Protein AF-R0L5C4-F1 (afdb_monomer)

Foldseek 3Di:
DQPPQQWDWAAAQQCQPQRQCPDSDHHPDTDTNVVCVVQQKGFDDWDDDPHHIDTDIDHD

Solvent-accessible surface area (backbone atoms only — not comparable to full-atom values): 3556 Å² total; per-residue (Å²): 93,64,53,102,81,19,49,46,40,36,60,44,84,7,79,75,30,44,50,57,71,88,49,48,67,62,32,99,50,79,40,70,33,59,66,38,63,76,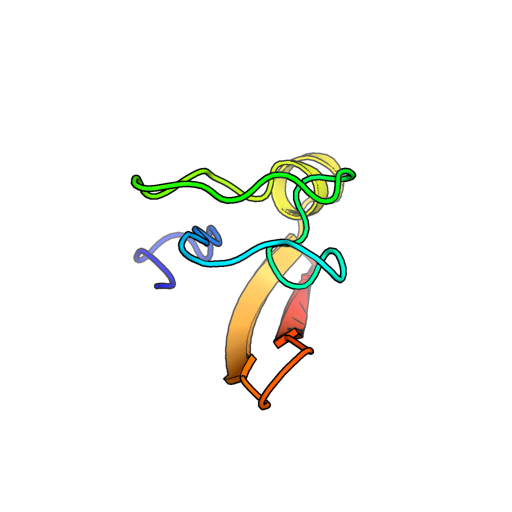70,44,37,28,45,77,48,78,50,77,59,100,68,43,57,48,71,46,67,42,83,114

Radius 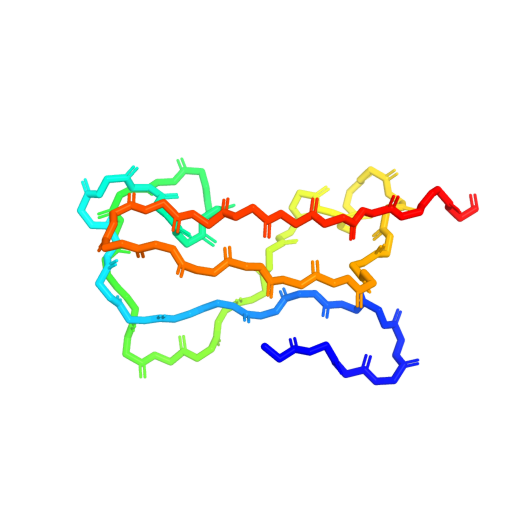of gyration: 10.9 Å; Cα contacts (8 Å, |Δi|>4): 114; chains: 1; bounding box: 25×18×26 Å

Secondary structure (DSSP, 8-state):
---TT---EEEE--TTSTT-SSS---EEEEEE-HHHHHTTEEEEEEEE-SS-EEEEEEE-

Mean predicted aligned error: 3.48 Å

InterPro domains:
  IPR000408 Regulator of chromosome condensation, RCC1 [PF00415] (5-54)
  IPR000408 Regulator of chromosome condensation, RCC1 [PS50012] (6-59)
  IPR009091 Regulator of chromosome condensation 1/beta-lactamase-inhibitor protein II [G3DSA:2.130.10.30] (1-60)
  IPR009091 Regulator of chromosome condensation 1/beta-lactamase-inhibitor protein II [SSF50985] (5-55)
  IPR052830 RCC1 domain-containing protein [PTHR46849] (3-59)

Structure (mmCIF, N/CA/C/O backbone):
data_AF-R0L5C4-F1
#
_entry.id   AF-R0L5C4-F1
#
loop_
_atom_site.group_PDB
_atom_site.id
_atom_site.type_symbol
_atom_site.label_atom_id
_atom_site.label_alt_id
_atom_site.label_comp_id
_atom_site.label_asym_id
_atom_site.label_entity_id
_atom_site.label_seq_id
_atom_site.pdbx_PDB_ins_code
_atom_site.Cartn_x
_atom_site.Cartn_y
_atom_site.Cartn_z
_atom_site.occupancy
_atom_site.B_iso_or_equiv
_atom_site.auth_seq_id
_atom_site.auth_comp_id
_atom_site.auth_asym_id
_atom_site.auth_atom_id
_atom_site.pdbx_PDB_model_num
ATOM 1 N N . LEU A 1 1 ? -2.862 -6.002 1.821 1.00 54.88 1 LEU A N 1
ATOM 2 C CA . LEU A 1 1 ? -3.940 -6.750 2.520 1.00 54.88 1 LEU A CA 1
ATOM 3 C C . LEU A 1 1 ? -4.456 -5.857 3.630 1.00 54.88 1 LEU A C 1
ATOM 5 O O . LEU A 1 1 ? -3.629 -5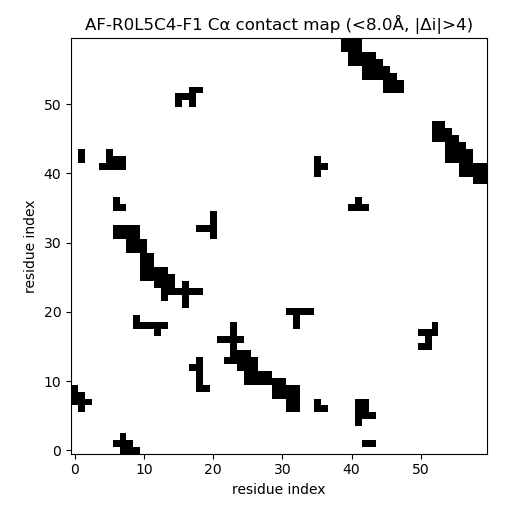.186 4.237 1.00 54.88 1 LEU A O 1
ATOM 9 N N . VAL A 1 2 ? -5.766 -5.842 3.856 1.00 55.72 2 VAL A N 1
ATOM 10 C CA . VAL A 1 2 ? -6.385 -5.188 5.013 1.00 55.72 2 VAL A CA 1
ATOM 11 C C . VAL A 1 2 ? -6.774 -6.311 5.986 1.00 55.72 2 VAL A C 1
ATOM 13 O O . VAL A 1 2 ? -7.694 -7.064 5.661 1.00 55.72 2 VAL A O 1
ATOM 16 N N . PRO A 1 3 ? -6.054 -6.547 7.100 1.00 56.91 3 PRO A N 1
ATOM 17 C CA . PRO A 1 3 ? -6.521 -7.436 8.159 1.00 56.91 3 PRO A CA 1
ATOM 18 C C . PRO A 1 3 ? -7.770 -6.825 8.826 1.00 56.91 3 PRO A C 1
ATOM 20 O O . PRO A 1 3 ? -8.090 -5.659 8.600 1.00 56.91 3 PRO A O 1
ATOM 23 N N . GLY A 1 4 ? -8.544 -7.619 9.575 1.00 64.94 4 GLY A N 1
ATOM 24 C CA . GLY A 1 4 ? -9.910 -7.269 10.024 1.00 64.94 4 GLY A CA 1
ATOM 25 C C . GLY A 1 4 ? -10.053 -5.989 10.871 1.00 64.94 4 GLY A C 1
ATOM 26 O O . GLY A 1 4 ? -11.160 -5.521 11.130 1.00 64.94 4 GLY A O 1
ATOM 27 N N . ASP A 1 5 ? -8.940 -5.398 11.271 1.00 74.38 5 ASP A N 1
ATOM 28 C CA . ASP A 1 5 ? -8.755 -4.154 12.001 1.00 74.38 5 ASP A CA 1
ATOM 29 C C . ASP A 1 5 ? -8.436 -2.943 11.103 1.00 74.38 5 ASP A C 1
ATOM 31 O O . ASP A 1 5 ? -8.380 -1.828 11.610 1.00 74.38 5 ASP A O 1
ATOM 35 N N . GLY A 1 6 ? -8.402 -3.070 9.775 1.00 87.56 6 GLY A N 1
ATOM 36 C CA . GLY A 1 6 ? -8.192 -1.919 8.883 1.00 87.56 6 GLY A CA 1
ATOM 37 C C . GLY A 1 6 ? -6.726 -1.490 8.777 1.00 87.56 6 GLY A C 1
ATOM 38 O O . GLY A 1 6 ? -6.433 -0.435 8.216 1.00 87.56 6 GLY A O 1
ATOM 39 N N . GLU A 1 7 ? -5.796 -2.283 9.314 1.00 92.94 7 GLU A N 1
ATOM 40 C CA . GLU A 1 7 ? -4.366 -2.031 9.164 1.00 92.94 7 GLU A CA 1
ATOM 41 C C . GLU A 1 7 ? -3.929 -2.252 7.707 1.00 92.94 7 GLU A C 1
ATOM 43 O O . GLU A 1 7 ? -4.446 -3.115 6.999 1.00 92.94 7 GLU A O 1
ATOM 48 N N . LEU A 1 8 ? -2.948 -1.486 7.229 1.00 95.38 8 LEU A N 1
ATOM 49 C CA . LEU A 1 8 ? 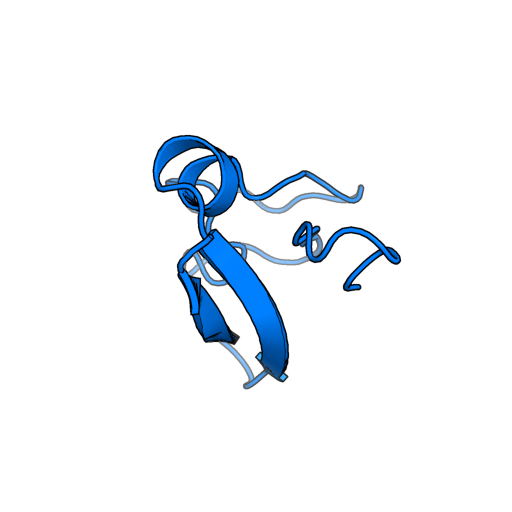-2.406 -1.669 5.885 1.00 95.38 8 LEU A CA 1
ATOM 50 C C . LEU A 1 8 ? -1.001 -2.251 5.949 1.00 95.38 8 LEU A C 1
ATOM 52 O O . LEU A 1 8 ? -0.095 -1.670 6.546 1.00 95.38 8 LEU A O 1
ATOM 56 N N . TYR A 1 9 ? -0.814 -3.365 5.247 1.00 96.50 9 TYR A N 1
ATOM 57 C CA . TYR A 1 9 ? 0.494 -3.962 5.012 1.00 96.50 9 TYR A CA 1
ATOM 58 C C . TYR A 1 9 ? 0.824 -3.952 3.523 1.00 96.50 9 TYR A C 1
ATOM 60 O O . TYR A 1 9 ? 0.017 -4.402 2.696 1.00 96.50 9 TYR A O 1
ATOM 68 N N . THR A 1 10 ? 2.032 -3.494 3.197 1.00 97.06 10 THR A N 1
ATOM 69 C CA . THR A 1 10 ? 2.564 -3.410 1.831 1.00 97.06 10 THR A CA 1
ATOM 70 C C . THR A 1 10 ? 3.945 -4.063 1.748 1.00 97.06 10 THR A C 1
ATOM 72 O O . THR A 1 10 ? 4.704 -4.109 2.720 1.00 97.06 10 THR A O 1
ATOM 75 N N . TRP A 1 11 ? 4.258 -4.620 0.581 1.00 97.69 11 TRP A N 1
ATOM 76 C CA . TRP A 1 11 ? 5.538 -5.250 0.257 1.00 97.69 11 TRP A CA 1
ATOM 77 C C . TRP A 1 11 ? 5.727 -5.281 -1.261 1.00 97.69 11 TRP A C 1
ATOM 79 O O . TRP A 1 11 ? 4.808 -4.972 -2.020 1.00 97.69 11 TRP A O 1
ATOM 89 N N . GLY A 1 12 ? 6.914 -5.673 -1.706 1.00 96.75 12 GLY A N 1
ATOM 90 C CA . GLY A 1 12 ? 7.306 -5.748 -3.104 1.00 96.75 12 GLY A CA 1
ATOM 91 C C . GLY A 1 12 ? 8.294 -4.651 -3.485 1.00 96.75 12 GLY A C 1
ATOM 92 O O . GLY A 1 12 ? 9.165 -4.261 -2.706 1.00 96.75 12 GLY A O 1
ATOM 93 N N . TRP A 1 13 ? 8.181 -4.174 -4.721 1.00 97.00 13 TRP A N 1
ATOM 94 C CA . TRP A 1 13 ? 9.114 -3.211 -5.294 1.00 97.00 13 TRP A CA 1
ATOM 95 C C . TRP A 1 13 ? 8.755 -1.773 -4.903 1.00 97.00 13 TRP A C 1
ATOM 97 O O . TRP A 1 13 ? 7.663 -1.305 -5.212 1.00 97.00 13 TRP A O 1
ATOM 107 N N . GLY A 1 14 ? 9.682 -1.076 -4.240 1.00 96.88 14 GLY A N 1
ATOM 108 C CA . GLY A 1 14 ? 9.435 0.230 -3.613 1.00 96.88 14 GLY A CA 1
ATOM 109 C C . GLY A 1 14 ? 10.114 1.429 -4.272 1.00 96.88 14 GLY A C 1
ATOM 110 O O . GLY A 1 14 ? 10.134 2.500 -3.677 1.00 96.88 14 GLY A O 1
ATOM 111 N N . LYS A 1 15 ? 10.678 1.288 -5.481 1.00 97.56 15 LYS A N 1
ATOM 112 C CA . LYS A 1 15 ? 11.539 2.316 -6.110 1.00 97.56 15 LYS A CA 1
ATOM 113 C C . LYS A 1 15 ? 10.923 3.721 -6.162 1.00 97.56 15 LYS A C 1
ATOM 115 O O . LYS A 1 15 ? 11.670 4.699 -6.129 1.00 97.56 15 LYS A O 1
ATOM 120 N N . TYR A 1 16 ? 9.600 3.826 -6.258 1.00 97.19 16 TYR A N 1
ATOM 121 C CA . TYR A 1 16 ? 8.877 5.097 -6.350 1.00 97.19 16 TYR A CA 1
ATOM 122 C C . TYR A 1 16 ? 8.101 5.444 -5.072 1.00 97.19 16 TYR A C 1
ATOM 124 O O . TYR A 1 16 ? 7.267 6.341 -5.089 1.00 97.19 16 TYR A O 1
ATOM 132 N N . GLY A 1 17 ? 8.354 4.739 -3.967 1.00 97.56 17 GLY A N 1
ATOM 133 C CA . GLY A 1 17 ? 7.677 4.967 -2.690 1.00 97.56 17 GLY A CA 1
ATOM 134 C C . GLY A 1 17 ? 6.256 4.401 -2.626 1.00 97.56 17 GLY A C 1
ATOM 135 O O . GLY A 1 17 ? 5.545 4.652 -1.657 1.00 97.56 17 GLY A O 1
ATOM 136 N N . GLN A 1 18 ? 5.832 3.589 -3.604 1.00 97.56 18 GLN A N 1
ATOM 137 C CA . GLN A 1 18 ? 4.466 3.047 -3.680 1.00 97.56 18 GLN A CA 1
ATOM 138 C C . GLN A 1 18 ? 4.085 2.117 -2.514 1.00 97.56 18 GLN A C 1
ATOM 140 O O . GLN A 1 18 ? 2.926 1.729 -2.389 1.00 97.56 18 GLN A O 1
ATOM 145 N N . LEU A 1 19 ? 5.049 1.742 -1.668 1.00 97.44 19 LEU A N 1
ATOM 146 C CA . LEU A 1 19 ? 4.788 0.962 -0.461 1.00 97.44 19 LEU A CA 1
ATOM 147 C C . LEU A 1 19 ? 4.318 1.835 0.715 1.00 97.44 19 LEU A C 1
ATOM 149 O O . LEU A 1 19 ? 3.717 1.303 1.641 1.00 97.44 19 LEU A O 1
ATOM 153 N N . GLY A 1 20 ? 4.554 3.151 0.687 1.00 97.12 20 GLY A N 1
ATOM 154 C C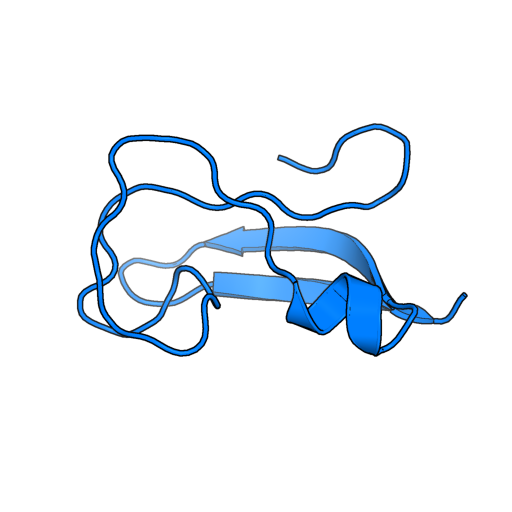A . GLY A 1 20 ? 4.053 4.075 1.711 1.00 97.12 20 GLY A CA 1
ATOM 155 C C . GLY A 1 20 ? 4.832 4.078 3.031 1.00 97.12 20 GLY A C 1
ATOM 156 O O . GLY A 1 20 ? 4.329 4.584 4.027 1.00 97.12 20 GLY A O 1
ATOM 157 N N . HIS A 1 21 ? 6.061 3.549 3.059 1.00 97.44 21 HIS A N 1
ATOM 158 C CA . HIS A 1 21 ? 6.875 3.441 4.286 1.00 97.44 21 HIS A CA 1
ATOM 159 C C . HIS A 1 21 ? 7.709 4.687 4.621 1.00 97.44 21 HIS A C 1
ATOM 161 O O . HIS A 1 21 ? 8.556 4.635 5.509 1.00 97.44 21 HIS A O 1
ATOM 167 N N . GLY A 1 22 ? 7.495 5.796 3.904 1.00 97.00 22 GLY A N 1
ATOM 168 C CA . GLY A 1 22 ? 8.314 7.010 4.021 1.00 97.00 22 GLY A CA 1
ATOM 169 C C . GLY A 1 22 ? 9.700 6.894 3.372 1.00 97.00 22 GLY A C 1
ATOM 170 O O . GLY A 1 22 ? 10.544 7.765 3.5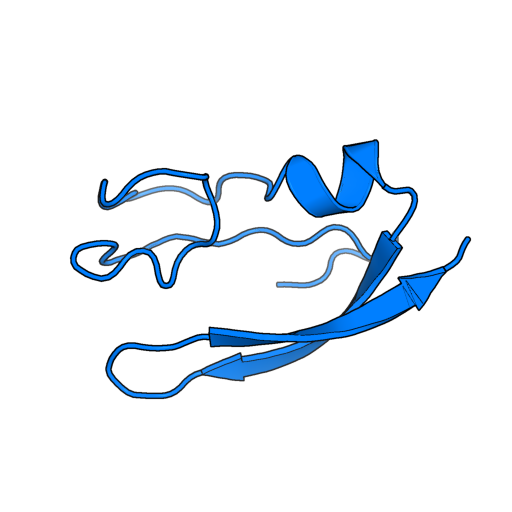63 1.00 97.00 22 GLY A O 1
ATOM 171 N N . ASP A 1 23 ? 9.938 5.826 2.608 1.00 97.06 23 ASP A N 1
ATOM 172 C CA . ASP A 1 23 ? 11.187 5.547 1.905 1.00 97.06 23 ASP A CA 1
ATOM 173 C C . ASP A 1 23 ? 10.921 4.863 0.543 1.00 97.06 23 ASP A C 1
ATOM 175 O O . ASP A 1 23 ? 9.779 4.537 0.204 1.00 97.06 23 ASP A O 1
ATOM 179 N N . ASN A 1 24 ? 11.983 4.654 -0.247 1.00 97.94 24 ASN A N 1
ATOM 180 C CA . ASN A 1 24 ? 11.923 4.022 -1.576 1.00 97.94 24 ASN A CA 1
ATOM 181 C C . ASN A 1 24 ? 12.486 2.584 -1.576 1.00 97.94 24 ASN A C 1
ATOM 183 O O . ASN A 1 24 ? 12.929 2.062 -2.608 1.00 97.94 24 ASN A O 1
ATOM 187 N N . THR A 1 25 ? 12.537 1.945 -0.410 1.00 97.94 25 THR A N 1
ATOM 188 C CA . THR A 1 25 ? 13.140 0.624 -0.229 1.00 97.94 25 THR A CA 1
ATOM 189 C C . THR A 1 25 ? 12.158 -0.458 -0.661 1.00 97.94 25 THR A C 1
ATOM 191 O O . THR A 1 25 ? 10.967 -0.405 -0.366 1.00 97.94 25 THR A O 1
ATOM 194 N N . SER A 1 26 ? 12.654 -1.467 -1.378 1.00 98.00 26 SER A N 1
ATOM 195 C CA . SER A 1 26 ? 11.853 -2.660 -1.673 1.00 98.00 26 SER A CA 1
ATOM 196 C C . SER A 1 26 ? 11.803 -3.570 -0.448 1.00 98.00 26 SER A C 1
ATOM 198 O O . SER A 1 26 ? 12.786 -3.671 0.280 1.00 98.00 26 SER A O 1
ATOM 200 N N . SER A 1 27 ? 10.684 -4.257 -0.242 1.00 97.81 27 SER A N 1
ATOM 201 C CA . SER A 1 27 ? 10.513 -5.199 0.865 1.00 97.81 27 SER A CA 1
ATOM 202 C C . SER A 1 27 ? 10.093 -6.558 0.329 1.00 97.81 27 SER A C 1
ATOM 204 O O . SER A 1 27 ? 9.133 -6.659 -0.429 1.00 97.81 27 SER A O 1
ATOM 206 N N . ASP A 1 28 ? 10.777 -7.619 0.734 1.00 97.69 28 ASP A N 1
ATOM 207 C CA . ASP A 1 28 ? 10.403 -9.002 0.423 1.00 97.69 28 ASP A CA 1
ATOM 208 C C . ASP A 1 28 ? 9.342 -9.559 1.388 1.00 97.69 28 ASP A C 1
ATOM 210 O O . ASP A 1 28 ? 8.794 -10.638 1.161 1.00 97.69 28 ASP A O 1
ATOM 214 N N . ARG A 1 29 ? 9.022 -8.813 2.453 1.00 97.00 29 ARG A N 1
ATOM 215 C CA . ARG A 1 29 ? 8.044 -9.190 3.477 1.00 97.00 29 ARG A CA 1
ATOM 216 C C . ARG A 1 29 ? 7.008 -8.090 3.720 1.00 97.00 29 ARG A C 1
ATOM 218 O O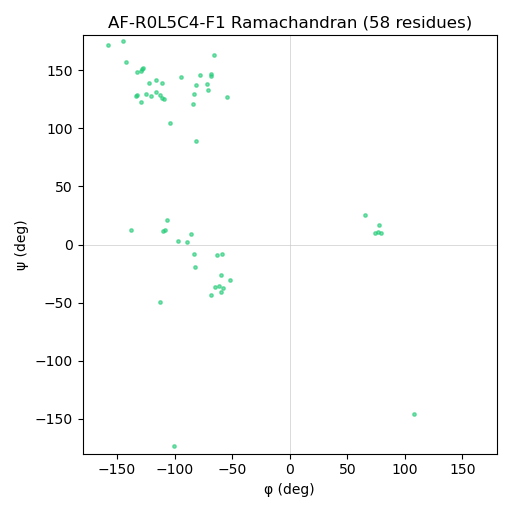 . ARG A 1 29 ? 7.337 -6.910 3.569 1.00 97.00 29 ARG A O 1
ATOM 225 N N . PRO A 1 30 ? 5.775 -8.448 4.128 1.00 97.44 30 PRO A N 1
ATOM 226 C CA . PRO A 1 30 ? 4.779 -7.477 4.569 1.00 97.44 30 PRO A CA 1
ATOM 227 C C . PRO A 1 30 ? 5.331 -6.585 5.682 1.00 97.44 30 PRO A C 1
ATOM 229 O O . PRO A 1 30 ? 5.805 -7.080 6.704 1.00 97.44 30 PRO A O 1
ATOM 232 N N . ARG A 1 31 ? 5.243 -5.271 5.488 1.00 96.19 31 ARG A N 1
ATOM 233 C CA . ARG A 1 31 ? 5.546 -4.258 6.501 1.00 96.19 31 ARG A CA 1
ATOM 234 C C . ARG A 1 31 ? 4.310 -3.392 6.695 1.00 96.19 31 ARG A C 1
ATOM 236 O O . ARG A 1 31 ? 3.626 -3.071 5.721 1.00 96.19 31 ARG A O 1
ATOM 243 N N . ARG A 1 32 ? 4.010 -3.051 7.946 1.00 96.00 32 ARG A N 1
ATOM 244 C CA . ARG A 1 32 ? 2.875 -2.194 8.286 1.00 96.00 32 ARG A CA 1
ATOM 245 C C . ARG A 1 32 ? 3.160 -0.753 7.867 1.00 96.00 32 ARG A C 1
ATOM 247 O O . ARG A 1 32 ? 4.272 -0.262 8.052 1.00 96.00 32 ARG A O 1
ATOM 254 N N . VAL A 1 33 ? 2.158 -0.088 7.305 1.00 96.88 33 VAL A N 1
ATOM 255 C CA . VAL A 1 33 ? 2.207 1.339 6.970 1.00 96.88 33 VAL A CA 1
ATOM 256 C C . VAL A 1 33 ? 1.906 2.138 8.238 1.00 96.88 33 VAL A C 1
ATOM 258 O O . VAL A 1 33 ? 0.755 2.445 8.539 1.00 96.88 33 VAL A O 1
ATOM 261 N N . GLU A 1 34 ? 2.954 2.453 9.002 1.00 96.69 34 GLU A N 1
ATOM 262 C CA . GLU A 1 34 ? 2.842 3.085 10.329 1.00 96.69 34 GLU A CA 1
ATOM 263 C C . GLU A 1 34 ? 2.147 4.452 10.311 1.00 96.69 34 GLU A C 1
ATOM 265 O O . GLU A 1 34 ? 1.527 4.835 11.298 1.00 96.69 34 GLU A O 1
ATOM 270 N N . HIS A 1 35 ? 2.201 5.173 9.186 1.00 95.94 35 HIS A N 1
ATOM 271 C CA . HIS A 1 35 ? 1.557 6.479 9.071 1.00 95.94 35 HIS A CA 1
ATOM 272 C C . HIS A 1 35 ? 0.041 6.405 9.309 1.00 95.94 35 HIS A C 1
ATOM 274 O O . HIS A 1 35 ? -0.492 7.237 10.029 1.00 95.94 35 HIS A O 1
ATOM 280 N N . LEU A 1 36 ? -0.648 5.376 8.796 1.00 94.81 36 LEU A N 1
ATOM 281 C CA . LEU A 1 36 ? -2.092 5.242 9.023 1.00 94.81 36 LEU A CA 1
ATOM 282 C C . LEU A 1 36 ? -2.416 5.009 10.503 1.00 94.81 36 LEU A C 1
ATOM 284 O O . LEU A 1 36 ? -3.381 5.562 11.011 1.00 94.81 36 LEU A O 1
ATOM 288 N N . VAL A 1 37 ? -1.578 4.249 11.211 1.00 93.50 37 VAL A N 1
ATOM 289 C CA . VAL A 1 37 ? -1.753 3.994 12.648 1.00 93.50 37 VAL A CA 1
ATOM 290 C C . VAL A 1 37 ? -1.522 5.268 13.459 1.00 93.50 37 VAL A C 1
ATOM 292 O O . VAL A 1 37 ? -2.303 5.567 14.359 1.00 93.50 37 VAL A O 1
ATOM 295 N N . ALA A 1 38 ? -0.476 6.030 13.128 1.00 95.25 38 ALA A N 1
ATOM 296 C CA . ALA A 1 38 ? -0.148 7.285 13.801 1.00 95.25 38 ALA A CA 1
ATOM 297 C C . ALA A 1 38 ? -1.261 8.339 13.662 1.00 95.25 38 ALA A C 1
ATOM 299 O O . ALA A 1 38 ? -1.523 9.068 14.614 1.00 95.25 38 ALA A O 1
ATOM 300 N N . GLU A 1 39 ? -1.936 8.370 12.511 1.00 95.62 39 GLU A N 1
ATOM 301 C CA . GLU A 1 39 ? -3.044 9.291 12.226 1.00 95.62 39 GLU A CA 1
ATOM 302 C C . GLU A 1 39 ? -4.421 8.737 12.637 1.00 95.62 39 GLU A C 1
ATOM 304 O O . GLU A 1 39 ? -5.441 9.373 12.392 1.00 95.62 39 GLU A O 1
ATOM 309 N N . GLY A 1 40 ? -4.493 7.539 13.230 1.00 93.75 40 GLY A N 1
ATOM 310 C CA . GLY A 1 40 ? -5.775 6.924 13.586 1.00 93.75 40 GLY A CA 1
ATOM 311 C C . GLY A 1 40 ? -6.646 6.568 12.374 1.00 93.75 40 GLY A C 1
ATOM 312 O O . GLY A 1 40 ? -7.860 6.453 12.498 1.00 93.75 40 GLY A O 1
ATOM 313 N N . LEU A 1 41 ? -6.058 6.336 11.203 1.00 95.19 41 LEU A N 1
ATOM 314 C CA . LEU A 1 41 ? -6.761 6.008 9.964 1.00 95.19 41 LEU A CA 1
ATOM 315 C C . LEU A 1 41 ? -6.853 4.492 9.739 1.00 95.19 41 LEU A C 1
ATOM 317 O O . LEU A 1 41 ? -5.907 3.747 10.000 1.00 95.19 41 LEU A O 1
ATOM 321 N N . ARG A 1 42 ? -7.974 4.029 9.179 1.00 94.00 42 ARG A N 1
ATOM 322 C CA . ARG A 1 42 ? -8.189 2.630 8.767 1.00 94.00 42 ARG A CA 1
ATOM 323 C C . ARG A 1 42 ? -8.297 2.529 7.256 1.00 94.00 42 ARG A C 1
ATOM 325 O O . ARG A 1 42 ? -9.106 3.225 6.649 1.00 94.00 42 ARG A O 1
ATOM 332 N N . ALA A 1 43 ? -7.517 1.641 6.650 1.00 94.81 43 ALA A N 1
ATOM 333 C CA . ALA A 1 43 ? -7.616 1.338 5.229 1.00 94.81 43 ALA A CA 1
ATOM 334 C C . ALA A 1 43 ? -8.901 0.551 4.930 1.00 94.81 43 ALA A C 1
ATOM 336 O O . ALA A 1 43 ? -9.206 -0.433 5.603 1.00 94.81 43 ALA A O 1
ATOM 337 N N . GLN A 1 44 ? -9.633 0.973 3.899 1.00 92.94 44 GLN A N 1
ATOM 338 C CA . GLN A 1 44 ? -10.880 0.343 3.457 1.00 92.94 44 GLN A CA 1
ATOM 339 C C . GLN A 1 44 ? -10.719 -0.318 2.087 1.00 92.94 44 GLN A C 1
ATOM 341 O O . GLN A 1 44 ? -11.045 -1.490 1.912 1.00 92.94 44 GLN A O 1
ATOM 346 N N . GLU A 1 45 ? -10.167 0.422 1.127 1.00 93.38 45 GLU A N 1
ATOM 347 C CA . GLU A 1 45 ? -9.949 -0.044 -0.241 1.00 93.38 45 GLU A CA 1
ATOM 348 C C . GLU A 1 45 ? -8.534 0.299 -0.695 1.00 93.38 45 GLU A C 1
ATOM 350 O O . GLU A 1 45 ? -7.957 1.309 -0.285 1.00 93.38 45 GLU A O 1
ATOM 355 N N . VAL A 1 46 ? -7.972 -0.548 -1.558 1.00 95.00 46 VAL A N 1
ATOM 356 C CA . VAL A 1 46 ? -6.624 -0.374 -2.103 1.00 95.00 46 VAL A CA 1
ATOM 357 C C . VAL A 1 46 ? -6.666 -0.592 -3.608 1.00 95.00 46 VAL A C 1
ATOM 359 O O . VAL A 1 46 ? -7.137 -1.629 -4.075 1.00 95.00 46 VAL A O 1
ATOM 362 N N . VAL A 1 47 ? -6.128 0.364 -4.361 1.00 96.50 47 VAL A N 1
ATOM 363 C CA . VAL A 1 47 ? -5.943 0.265 -5.812 1.00 96.50 47 VAL A CA 1
ATOM 364 C C . VAL A 1 47 ? -4.460 0.405 -6.128 1.00 96.50 47 VAL A C 1
ATOM 366 O O . VAL A 1 47 ? -3.815 1.367 -5.712 1.00 96.50 47 VAL A O 1
ATOM 369 N N . CYS A 1 48 ? -3.924 -0.547 -6.890 1.00 95.44 48 CYS A N 1
ATOM 370 C CA . CYS A 1 48 ? -2.519 -0.568 -7.286 1.00 95.44 48 CYS A CA 1
ATOM 371 C C . CYS A 1 48 ? -2.394 -0.298 -8.786 1.00 95.44 48 CYS A C 1
ATOM 373 O O . CYS A 1 48 ? -2.992 -1.008 -9.595 1.00 95.44 48 CYS A O 1
ATOM 375 N N . GLY A 1 49 ? -1.588 0.692 -9.160 1.00 94.38 49 GLY A N 1
ATOM 376 C CA . GLY A 1 49 ? -1.106 0.852 -10.529 1.00 94.38 49 GLY A CA 1
ATOM 377 C C . GLY A 1 49 ? 0.330 0.339 -10.681 1.00 94.38 49 GLY A C 1
ATOM 378 O O . GLY A 1 49 ? 0.899 -0.225 -9.745 1.00 94.38 49 GLY A O 1
ATOM 379 N N . PRO A 1 50 ? 0.959 0.542 -11.852 1.00 92.00 50 PRO A N 1
ATOM 380 C CA . PRO A 1 50 ? 2.311 0.045 -12.111 1.00 92.00 50 PRO A CA 1
ATOM 381 C C . PRO A 1 50 ? 3.354 0.562 -11.110 1.00 92.00 50 PRO A C 1
ATOM 383 O O . PRO A 1 50 ? 4.257 -0.176 -10.719 1.00 92.00 50 PRO A O 1
ATOM 386 N N . TRP A 1 51 ? 3.223 1.826 -10.690 1.00 94.38 51 TRP A N 1
ATOM 387 C CA . TRP A 1 51 ? 4.213 2.542 -9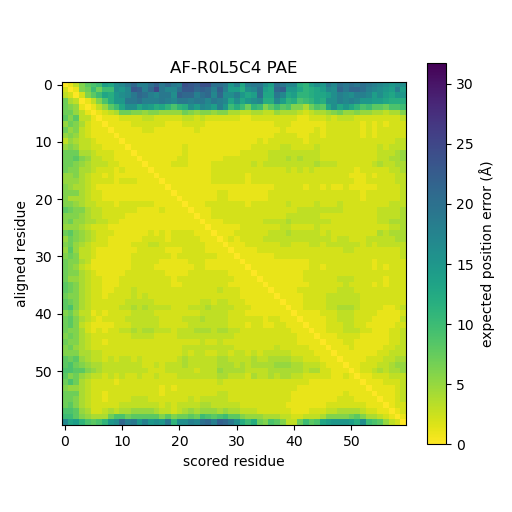.872 1.00 94.38 51 TRP A CA 1
ATOM 388 C C . TRP A 1 51 ? 3.592 3.382 -8.753 1.00 94.38 51 TRP A C 1
ATOM 390 O O . TRP A 1 51 ? 4.270 4.222 -8.168 1.00 94.38 51 TRP A O 1
ATOM 400 N N . ASN A 1 52 ? 2.308 3.185 -8.466 1.00 94.69 52 ASN A N 1
ATOM 401 C CA . ASN A 1 52 ? 1.574 3.927 -7.451 1.00 94.69 52 ASN A CA 1
ATOM 402 C C . ASN A 1 52 ? 0.583 3.020 -6.714 1.00 94.69 52 ASN A C 1
ATOM 404 O O . ASN A 1 52 ? 0.153 1.985 -7.226 1.00 94.69 52 ASN A O 1
ATOM 408 N N . THR A 1 53 ? 0.228 3.447 -5.508 1.00 96.50 53 THR A N 1
ATOM 409 C CA . THR A 1 53 ? -0.783 2.810 -4.666 1.00 96.50 53 THR A CA 1
ATOM 410 C C . THR A 1 53 ? -1.697 3.907 -4.147 1.00 96.50 53 THR A C 1
ATOM 412 O O . THR A 1 53 ? -1.214 4.902 -3.607 1.00 96.50 53 THR A O 1
ATOM 415 N N . TYR A 1 54 ? -3.002 3.726 -4.306 1.00 96.56 54 TYR A N 1
ATOM 416 C CA . TYR A 1 54 ? -4.026 4.582 -3.719 1.00 96.56 54 TYR A CA 1
ATOM 417 C C . TYR A 1 54 ? -4.756 3.800 -2.638 1.00 96.56 54 TYR A C 1
ATOM 419 O O . TYR A 1 54 ? -5.052 2.616 -2.812 1.00 96.56 54 TYR A O 1
ATOM 427 N N . VAL A 1 55 ? -5.036 4.469 -1.525 1.00 96.00 55 VAL A N 1
ATOM 428 C CA . VAL A 1 55 ? -5.705 3.875 -0.370 1.00 96.00 55 VAL A CA 1
ATOM 429 C C . VAL A 1 55 ? -6.869 4.779 0.004 1.00 96.00 55 VAL A C 1
ATOM 431 O O . VAL A 1 55 ? -6.668 5.966 0.252 1.00 96.00 55 VAL A O 1
ATOM 434 N N . CYS A 1 56 ? -8.078 4.223 0.028 1.00 95.56 56 CYS A N 1
ATOM 435 C CA . CYS A 1 56 ? -9.224 4.877 0.648 1.00 95.56 56 CYS A CA 1
ATOM 436 C C . CYS A 1 56 ? -9.176 4.591 2.151 1.00 95.56 56 CYS A C 1
ATOM 438 O O . CYS A 1 56 ? -9.013 3.431 2.548 1.00 95.56 56 CYS A O 1
ATOM 440 N N . VAL A 1 57 ? -9.283 5.634 2.972 1.00 95.50 57 VAL A N 1
ATOM 441 C CA . VAL A 1 57 ? -9.146 5.550 4.430 1.00 95.50 57 VAL A CA 1
ATOM 442 C C . VAL A 1 57 ? -10.340 6.176 5.140 1.00 95.50 57 VAL A C 1
ATOM 444 O O . VAL A 1 57 ? -10.972 7.091 4.615 1.00 95.50 57 VAL A O 1
ATOM 447 N N . LEU A 1 58 ? -10.625 5.686 6.342 1.00 93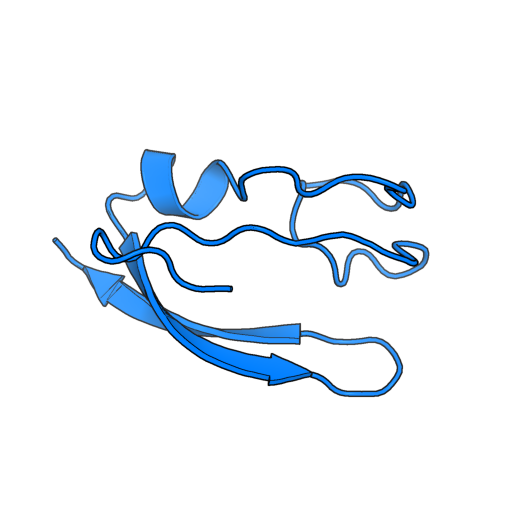.44 58 LEU A N 1
ATOM 448 C CA . LEU A 1 58 ? -11.594 6.257 7.274 1.00 93.44 58 LEU A CA 1
ATOM 449 C C . LEU A 1 58 ? -10.875 6.725 8.539 1.00 93.44 58 LEU A C 1
ATOM 451 O O . LEU A 1 58 ? -9.971 6.036 9.014 1.00 93.44 58 LEU A O 1
ATOM 455 N N . GLU A 1 59 ? -11.297 7.860 9.088 1.00 89.25 59 GLU A N 1
ATOM 456 C CA . GLU A 1 59 ? -10.924 8.273 10.446 1.00 89.25 59 GLU A CA 1
ATOM 457 C C . GLU A 1 59 ? -11.579 7.346 11.481 1.00 89.25 59 GLU A C 1
ATOM 459 O O . GLU A 1 59 ? -12.688 6.843 11.261 1.00 89.25 59 GLU A O 1
ATOM 464 N N . GLN A 1 60 ? -10.865 7.090 12.580 1.00 71.12 60 GLN A N 1
ATOM 465 C CA . GLN A 1 60 ? -11.375 6.369 13.752 1.00 71.12 60 GLN A CA 1
ATOM 466 C C . GLN A 1 60 ? -12.031 7.303 14.759 1.00 71.12 60 GLN A C 1
ATOM 468 O O . GLN A 1 60 ? -11.475 8.394 15.007 1.00 71.12 60 GLN A O 1
#

Sequence (60 aa):
LVPGDGELYTWGWGKYGQLGHGDNTSSDRPRRVEHLVAEGLRAQEVVCGPWNTYVCVLEQ

pLDDT: mean 92.43, std 10.3, range [54.88, 98.0]

Nearest PDB structures (foldseek):
  7q40-assembly1_A  TM=8.269E-01  e=6.011E-04  Homo sapiens
  8gqe-assembly1_B  TM=9.433E-01  e=6.749E-03  Arabidopsis thaliana
  3kci-assembly1_A  TM=8.568E-01  e=1.546E-02  Homo sapiens
  5tbk-assembly2_I  TM=8.919E-01  e=3.543E-02  Homo sapiens
  1i2m-assembly2_D  TM=9.118E-01  e=5.747E-02  Homo sapiens

Organism: Anas platyrhynchos (NCBI:txid8839)